Protein AF-A0A8J3UAQ5-F1 (afdb_monomer)

pLDDT: mean 74.17, std 20.14, range [39.31, 95.31]

Radius of gyration: 28.12 Å; Cα contacts (8 Å, |Δi|>4): 44; chains: 1; bounding box: 74×57×56 Å

Organism: NCBI:txid575192

Sequence (102 aa):
MSERRQLIGLAYRLVGSLAEAEDVVQETYARWYAMPQQQREAIESPGGRLTRVASRICLDLLGSARARRESYVGEWNTMDPADARSRSNSLRVPQPLHKILP

Foldseek 3Di:
DVLLVVQLVVLCVLQVDSVVSNVLLVVLVVVVVPDDPVVNVPDPDPSVSSSVSSVVVSVVVVVVVVVVVVCVVVPPDDPPPPVPPPDDDDDDDDDDDDDDDD

Nearest PDB structures (foldseek):
  6dvb-assembly1_F  TM=6.536E-01  e=1.550E-01  Mycobacterium tube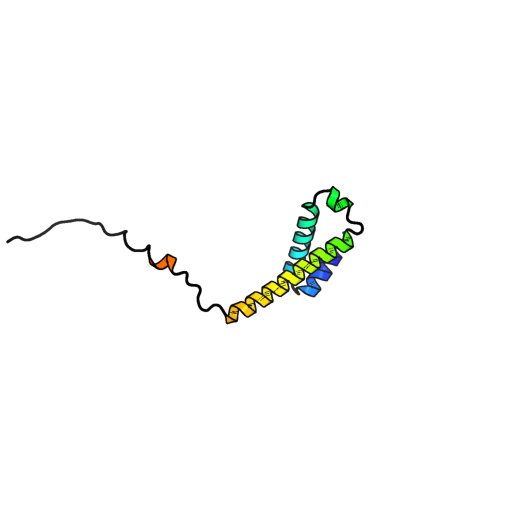rculosis H37Rv
  6dxo-assembly1_A  TM=7.065E-01  e=2.017E+00  Streptomyces venezuelae ATCC 10712

InterPro domains:
  IPR007627 RNA polymerase sigma-70 region 2 [PF04542] (3-66)
  IPR013325 RNA polymerase sigma factor, region 2 [SSF88946] (4-80)
  IPR052704 ECF Sigma-70 Factor Domain-Containing Protein [PTHR30173] (2-78)

Solvent-accessible surface area (backbone atoms only — not comparable to full-atom values): 6454 Å² total; per-residue (Å²): 127,62,65,66,54,52,48,29,59,51,36,25,74,72,68,72,34,67,68,61,11,49,51,40,47,51,53,38,51,51,58,55,70,70,47,55,65,70,65,56,70,70,44,91,48,62,69,61,51,50,51,53,49,33,51,49,50,46,50,50,52,54,49,48,57,48,51,52,57,58,44,67,77,54,80,70,82,85,76,69,80,76,73,82,75,80,85,81,88,83,88,84,85,85,88,84,90,81,89,79,86,136

Mean predicted aligned error: 14.83 Å

Structure (mmCIF, N/CA/C/O backbone):
data_AF-A0A8J3UAQ5-F1
#
_entry.id   AF-A0A8J3UAQ5-F1
#
loop_
_atom_site.group_PDB
_atom_site.id
_atom_site.type_symbol
_atom_site.label_atom_id
_atom_site.label_alt_id
_atom_site.label_comp_id
_atom_site.label_asym_id
_atom_site.label_entity_id
_atom_site.label_seq_id
_atom_site.pdbx_PDB_ins_code
_atom_site.Cartn_x
_atom_site.Cartn_y
_atom_site.Cartn_z
_atom_site.occupancy
_atom_site.B_iso_or_equiv
_atom_site.auth_seq_id
_atom_site.auth_comp_id
_atom_site.auth_asym_id
_atom_site.auth_atom_id
_atom_site.pdbx_PDB_model_num
ATOM 1 N N . MET A 1 1 ? -0.958 -7.049 15.707 1.00 52.62 1 MET A N 1
ATOM 2 C CA . MET A 1 1 ? 0.189 -7.681 15.002 1.00 52.62 1 MET A CA 1
ATOM 3 C C . MET A 1 1 ? -0.208 -8.581 13.818 1.00 52.62 1 MET A C 1
ATOM 5 O O . MET A 1 1 ? 0.667 -8.891 13.015 1.00 52.62 1 MET A O 1
ATOM 9 N N . SER A 1 2 ? -1.477 -8.989 13.661 1.00 76.88 2 SER A N 1
ATOM 10 C CA . SER A 1 2 ? -1.898 -9.884 12.561 1.00 76.88 2 SER A CA 1
ATOM 11 C C . SER A 1 2 ? -2.207 -9.168 11.240 1.00 76.88 2 SER A C 1
ATOM 13 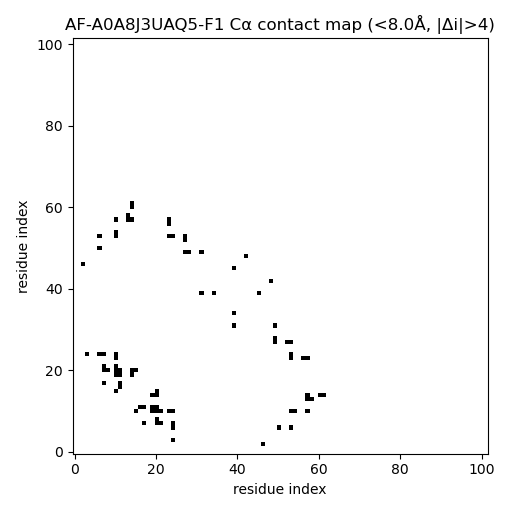O O . SER A 1 2 ? -1.844 -9.684 10.189 1.00 76.88 2 SER A O 1
ATOM 15 N N . GLU A 1 3 ? -2.785 -7.962 11.274 1.00 83.50 3 GLU A N 1
ATOM 16 C CA . GLU A 1 3 ? -3.179 -7.219 10.059 1.00 83.50 3 GLU A CA 1
ATOM 17 C C . GLU A 1 3 ? -1.990 -6.872 9.161 1.00 83.50 3 GLU A C 1
ATOM 19 O O . GLU A 1 3 ? -2.021 -7.154 7.969 1.00 83.50 3 GLU A O 1
ATOM 24 N N . ARG A 1 4 ? -0.889 -6.361 9.732 1.00 87.44 4 ARG A N 1
ATOM 25 C CA . ARG A 1 4 ? 0.348 -6.096 8.976 1.00 87.44 4 ARG A CA 1
ATOM 26 C C . ARG A 1 4 ? 0.831 -7.347 8.239 1.00 87.44 4 ARG A C 1
ATOM 28 O O . ARG A 1 4 ? 1.220 -7.273 7.083 1.00 87.44 4 ARG A O 1
ATOM 35 N N . ARG A 1 5 ? 0.774 -8.510 8.895 1.00 90.12 5 ARG A N 1
ATOM 36 C CA . ARG A 1 5 ? 1.214 -9.790 8.320 1.00 90.12 5 ARG A CA 1
ATOM 37 C C . ARG A 1 5 ? 0.288 -10.250 7.190 1.00 90.12 5 ARG A C 1
ATOM 39 O O . ARG A 1 5 ? 0.769 -10.751 6.179 1.00 90.12 5 ARG A O 1
ATOM 46 N N . GLN A 1 6 ? -1.019 -10.033 7.337 1.00 90.94 6 GLN A N 1
ATOM 47 C CA . GLN A 1 6 ? -2.003 -10.294 6.284 1.00 90.94 6 GLN A CA 1
ATOM 48 C C . GLN A 1 6 ? -1.808 -9.371 5.076 1.00 90.94 6 GLN A C 1
ATOM 50 O O . GLN A 1 6 ? -1.839 -9.848 3.944 1.00 90.94 6 GLN A O 1
ATOM 55 N N . LEU A 1 7 ? -1.549 -8.081 5.306 1.00 91.81 7 LEU A N 1
ATOM 56 C CA . LEU A 1 7 ? -1.283 -7.108 4.246 1.00 91.81 7 LEU A CA 1
ATOM 57 C C . LEU A 1 7 ? 0.013 -7.428 3.497 1.00 91.81 7 LEU A C 1
ATOM 59 O O . LEU A 1 7 ? 0.003 -7.406 2.272 1.00 91.81 7 LEU A O 1
ATOM 63 N N . ILE A 1 8 ? 1.086 -7.809 4.201 1.00 94.38 8 ILE A N 1
ATOM 64 C CA . ILE A 1 8 ? 2.336 -8.256 3.561 1.00 94.38 8 ILE A CA 1
ATOM 65 C C . ILE A 1 8 ? 2.065 -9.493 2.699 1.00 94.38 8 ILE A C 1
ATOM 67 O O . ILE A 1 8 ? 2.452 -9.524 1.538 1.00 94.38 8 ILE A O 1
ATOM 71 N N . GLY A 1 9 ? 1.349 -10.495 3.222 1.00 94.44 9 GLY A N 1
ATOM 72 C CA . GLY A 1 9 ? 1.014 -11.701 2.458 1.00 94.44 9 GLY A CA 1
ATOM 73 C C . GLY A 1 9 ? 0.084 -11.447 1.263 1.00 94.44 9 GLY A C 1
ATOM 74 O O . GLY A 1 9 ? 0.111 -12.190 0.281 1.00 94.44 9 GLY A O 1
ATOM 75 N N . LEU A 1 10 ? -0.757 -10.413 1.321 1.00 93.56 10 LEU A N 1
ATOM 76 C CA . LEU A 1 10 ? -1.566 -9.964 0.188 1.00 93.56 10 LEU A CA 1
ATOM 77 C C . LEU A 1 10 ? -0.700 -9.247 -0.850 1.00 93.56 10 LEU A C 1
ATOM 79 O O . LEU A 1 10 ? -0.725 -9.635 -2.014 1.00 93.56 10 LEU A O 1
ATOM 83 N N . ALA A 1 11 ? 0.088 -8.257 -0.431 1.00 93.81 11 ALA A N 1
ATOM 84 C CA . ALA A 1 11 ? 0.952 -7.485 -1.316 1.00 93.81 11 ALA A CA 1
ATOM 85 C C . ALA A 1 11 ? 1.977 -8.388 -2.012 1.00 93.81 11 ALA A C 1
ATOM 87 O O . ALA A 1 11 ? 2.122 -8.317 -3.228 1.00 93.81 11 ALA A O 1
ATOM 88 N N . TYR A 1 12 ? 2.583 -9.323 -1.277 1.00 95.31 12 TYR A N 1
ATOM 89 C CA . TYR A 1 12 ? 3.535 -10.297 -1.810 1.00 95.31 12 TYR A CA 1
ATOM 90 C C . TYR A 1 12 ? 2.942 -11.155 -2.931 1.00 95.31 12 TYR A C 1
ATOM 92 O O . TYR A 1 12 ? 3.600 -11.379 -3.942 1.00 95.31 12 TYR A O 1
ATOM 100 N N . ARG A 1 13 ? 1.677 -11.580 -2.809 1.00 93.06 13 ARG A N 1
ATOM 101 C CA . ARG A 1 13 ? 0.987 -12.330 -3.873 1.00 93.06 13 ARG A CA 1
ATOM 102 C C . ARG A 1 13 ? 0.702 -11.491 -5.120 1.00 93.06 13 ARG A C 1
ATOM 104 O O . ARG A 1 13 ? 0.535 -12.069 -6.187 1.00 93.06 13 ARG A O 1
ATOM 111 N N . LEU A 1 14 ? 0.624 -10.165 -4.991 1.00 91.06 14 LEU A N 1
ATOM 112 C CA . LEU A 1 14 ? 0.372 -9.256 -6.110 1.00 91.06 14 LEU A CA 1
ATOM 113 C C . LEU A 1 14 ? 1.662 -8.850 -6.830 1.00 91.06 14 LEU A C 1
ATOM 115 O O . LEU A 1 14 ? 1.701 -8.893 -8.054 1.00 91.06 14 LEU A O 1
ATOM 119 N N . VAL A 1 15 ? 2.702 -8.456 -6.088 1.00 91.00 15 VAL A N 1
ATOM 120 C CA . VAL A 1 15 ? 3.952 -7.921 -6.667 1.00 91.00 15 VAL A CA 1
ATOM 121 C C . VAL A 1 15 ? 5.036 -8.989 -6.857 1.00 91.00 15 VAL A C 1
ATOM 123 O O . VAL A 1 15 ? 5.922 -8.827 -7.686 1.00 91.00 15 VAL A O 1
ATOM 126 N N . GLY A 1 16 ? 4.971 -10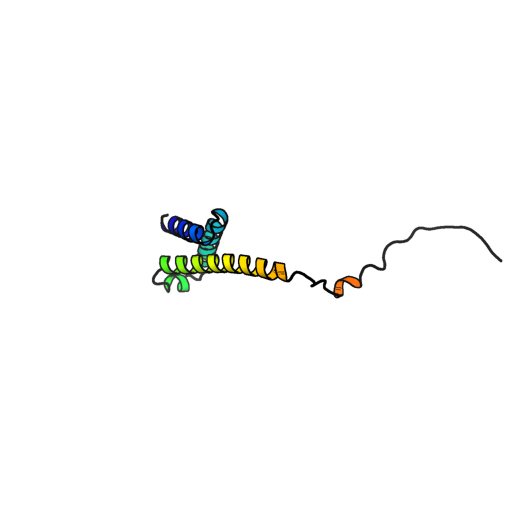.107 -6.127 1.00 90.75 16 GLY A N 1
ATOM 127 C CA . GLY A 1 16 ? 5.921 -11.224 -6.237 1.00 90.75 16 GLY A CA 1
ATOM 128 C C . GLY A 1 16 ? 7.273 -11.004 -5.545 1.00 90.75 16 GLY A C 1
ATOM 129 O O . GLY A 1 16 ? 8.084 -11.926 -5.483 1.00 90.75 16 GLY A O 1
ATOM 130 N N . SER A 1 17 ? 7.513 -9.817 -4.983 1.00 91.06 17 SER A N 1
ATOM 131 C CA . SER A 1 17 ? 8.727 -9.453 -4.245 1.00 91.06 17 SER A CA 1
ATOM 132 C C . SER A 1 17 ? 8.414 -9.167 -2.780 1.00 91.06 17 SER A C 1
ATOM 134 O O . SER A 1 17 ? 7.479 -8.431 -2.465 1.00 91.06 17 SER A O 1
ATOM 136 N N . LEU A 1 18 ? 9.201 -9.747 -1.867 1.00 92.88 18 LEU A N 1
ATOM 137 C CA . LEU A 1 18 ? 9.032 -9.505 -0.432 1.00 92.88 18 LEU A CA 1
ATOM 138 C C . LEU A 1 18 ? 9.375 -8.055 -0.075 1.00 92.88 18 LEU A C 1
ATOM 140 O O . LEU A 1 18 ? 8.629 -7.435 0.672 1.00 92.88 18 LEU A O 1
ATOM 144 N N . ALA A 1 19 ? 10.447 -7.509 -0.655 1.00 92.38 19 ALA A N 1
ATOM 145 C CA . ALA A 1 19 ? 10.867 -6.133 -0.401 1.00 92.38 19 ALA A CA 1
ATOM 146 C C . ALA A 1 19 ? 9.791 -5.129 -0.846 1.00 92.38 19 ALA A C 1
ATOM 148 O O . ALA A 1 19 ? 9.367 -4.289 -0.059 1.00 92.38 19 ALA A O 1
ATOM 149 N N . GLU A 1 20 ? 9.260 -5.281 -2.065 1.00 91.19 20 GLU A N 1
ATOM 150 C CA . GLU A 1 20 ? 8.181 -4.408 -2.550 1.00 91.19 20 GLU A CA 1
ATOM 151 C C . GLU A 1 20 ? 6.903 -4.573 -1.718 1.00 91.19 20 GLU A C 1
ATOM 153 O O . GLU A 1 20 ? 6.194 -3.603 -1.464 1.00 91.19 20 GLU A O 1
ATOM 158 N N . ALA A 1 21 ? 6.599 -5.789 -1.254 1.00 94.00 21 ALA A N 1
ATOM 159 C CA . ALA A 1 21 ? 5.453 -6.027 -0.384 1.00 94.00 21 ALA A CA 1
ATOM 160 C C . ALA A 1 21 ? 5.594 -5.329 0.976 1.00 94.00 21 ALA A C 1
ATOM 162 O O . ALA A 1 21 ? 4.614 -4.790 1.495 1.00 94.00 21 ALA A O 1
ATOM 163 N N . GLU A 1 22 ? 6.791 -5.331 1.563 1.00 94.38 22 GLU A N 1
ATOM 164 C CA . GLU A 1 22 ? 7.064 -4.600 2.797 1.00 94.38 22 GLU A CA 1
ATOM 165 C C . GLU A 1 22 ? 6.940 -3.091 2.585 1.00 94.38 22 GLU A C 1
ATOM 167 O O . GLU A 1 22 ? 6.239 -2.443 3.366 1.00 94.38 22 GLU A O 1
ATOM 172 N N . ASP A 1 23 ? 7.509 -2.555 1.504 1.00 94.50 23 ASP A N 1
ATOM 173 C CA . ASP A 1 23 ? 7.418 -1.133 1.154 1.00 94.50 23 ASP A CA 1
ATOM 174 C C . ASP A 1 23 ? 5.968 -0.682 0.946 1.00 94.50 23 ASP A C 1
ATOM 176 O O . ASP A 1 23 ? 5.547 0.331 1.508 1.00 94.50 23 ASP A O 1
ATOM 180 N N . VAL A 1 24 ? 5.154 -1.466 0.229 1.00 94.12 24 VAL A N 1
ATOM 181 C CA . VAL A 1 24 ? 3.714 -1.197 0.055 1.00 94.12 24 VAL A CA 1
ATOM 182 C C . VAL A 1 24 ? 3.010 -1.063 1.402 1.00 94.12 24 VAL A C 1
ATOM 184 O O . VAL A 1 24 ? 2.174 -0.175 1.599 1.00 94.12 24 VAL A O 1
ATOM 187 N N . VAL A 1 25 ? 3.310 -1.962 2.337 1.00 94.75 25 VAL A N 1
ATOM 188 C CA . VAL A 1 25 ? 2.669 -1.963 3.651 1.00 94.75 25 VAL A CA 1
ATOM 189 C C . VAL A 1 25 ? 3.147 -0.782 4.486 1.00 94.75 25 VAL A C 1
ATOM 191 O O . VAL A 1 25 ? 2.315 -0.140 5.128 1.00 94.75 25 VAL A O 1
ATOM 194 N N .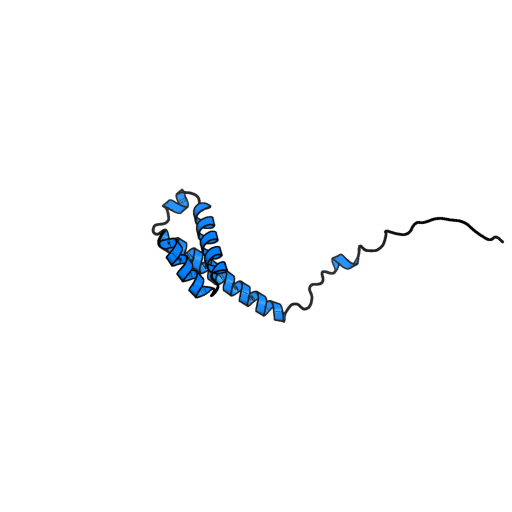 GLN A 1 26 ? 4.438 -0.449 4.447 1.00 94.12 26 GLN A N 1
ATOM 195 C CA . GLN A 1 26 ? 4.963 0.746 5.113 1.00 94.12 26 GLN A CA 1
ATOM 196 C C . GLN A 1 26 ? 4.293 2.016 4.583 1.00 94.12 26 GLN A C 1
ATOM 198 O O . GLN A 1 26 ? 3.755 2.794 5.369 1.00 94.12 26 GLN A O 1
ATOM 203 N N . GLU A 1 27 ? 4.222 2.176 3.263 1.00 94.12 27 GLU A N 1
ATOM 204 C CA . GLU A 1 27 ? 3.561 3.306 2.607 1.00 94.12 27 GLU A CA 1
ATOM 205 C C . GLU A 1 27 ? 2.066 3.375 2.962 1.00 94.12 27 GLU A C 1
ATOM 207 O O . GLU A 1 27 ? 1.517 4.445 3.232 1.00 94.12 27 GLU A O 1
ATOM 212 N N . THR A 1 28 ? 1.393 2.224 3.041 1.00 93.56 28 THR A N 1
ATOM 213 C CA . THR A 1 28 ? -0.015 2.144 3.456 1.00 93.56 28 THR A CA 1
ATOM 214 C C . THR A 1 28 ? -0.215 2.685 4.873 1.00 93.56 28 THR A C 1
ATOM 216 O O . THR A 1 28 ? -1.124 3.489 5.105 1.00 93.56 28 THR A O 1
ATOM 219 N N . TYR A 1 29 ? 0.631 2.277 5.824 1.00 91.62 29 TYR A N 1
ATOM 220 C CA . TYR A 1 29 ? 0.570 2.783 7.195 1.00 91.62 29 TYR A CA 1
ATOM 221 C C . TYR A 1 29 ? 0.985 4.256 7.276 1.00 91.62 29 TYR A C 1
ATOM 223 O O . TYR A 1 29 ? 0.336 5.016 7.993 1.00 91.62 29 TYR A O 1
ATOM 231 N N . ALA A 1 30 ? 1.985 4.698 6.511 1.00 92.81 30 ALA A N 1
ATOM 232 C CA . ALA A 1 30 ? 2.384 6.103 6.447 1.00 92.81 30 ALA A CA 1
ATOM 233 C C . ALA A 1 30 ? 1.214 6.998 6.005 1.00 92.81 30 ALA A C 1
ATOM 235 O O . ALA A 1 30 ? 0.890 7.975 6.682 1.00 92.81 30 ALA A O 1
ATOM 236 N N . ARG A 1 31 ? 0.491 6.607 4.945 1.00 90.25 31 ARG A N 1
ATOM 237 C CA . ARG A 1 31 ? -0.729 7.299 4.487 1.00 90.25 31 ARG A CA 1
ATOM 238 C C . ARG A 1 31 ? -1.849 7.274 5.521 1.00 90.25 31 ARG A C 1
ATOM 240 O O . ARG A 1 31 ? -2.613 8.231 5.618 1.00 90.25 31 ARG A O 1
ATOM 247 N N . TRP A 1 32 ? -1.961 6.193 6.292 1.00 88.12 32 TRP A N 1
ATOM 248 C CA . TRP A 1 32 ? -2.929 6.102 7.382 1.00 88.12 32 TRP A CA 1
ATOM 249 C C . TRP A 1 32 ? -2.620 7.092 8.508 1.00 88.12 32 TRP A C 1
ATOM 251 O O . TRP A 1 32 ? -3.507 7.830 8.931 1.00 88.12 32 TRP A O 1
ATOM 261 N N . TYR A 1 33 ? -1.371 7.148 8.970 1.00 87.81 33 TYR A N 1
ATOM 262 C CA . TYR A 1 33 ? -0.965 8.056 10.046 1.00 87.81 33 TYR A CA 1
ATOM 263 C C . TYR A 1 33 ? -0.935 9.524 9.617 1.00 87.81 33 TYR A C 1
ATOM 265 O O . TYR A 1 33 ? -1.192 10.395 10.446 1.00 87.81 33 TYR A O 1
ATOM 273 N N . ALA A 1 34 ? -0.699 9.799 8.333 1.00 90.00 34 ALA A N 1
ATOM 274 C CA . ALA A 1 34 ? -0.789 11.143 7.772 1.00 90.00 34 ALA A CA 1
ATOM 275 C C . ALA A 1 34 ? -2.234 11.682 7.705 1.00 90.00 34 ALA A C 1
ATOM 277 O O . ALA A 1 34 ? -2.425 12.889 7.561 1.00 90.00 34 ALA A O 1
ATOM 278 N N . MET A 1 35 ? -3.263 10.828 7.811 1.00 87.81 35 MET A N 1
ATOM 279 C CA . MET A 1 35 ? -4.653 11.290 7.779 1.00 87.81 35 MET A CA 1
ATOM 280 C C . MET A 1 35 ? -5.060 12.007 9.083 1.00 87.81 35 MET A C 1
ATOM 282 O O . MET A 1 35 ? -4.782 11.510 10.188 1.00 87.81 35 MET A O 1
ATOM 286 N N . PRO A 1 36 ? -5.809 13.125 8.979 1.00 89.50 36 PRO A N 1
ATOM 287 C CA . PRO A 1 36 ? -6.417 13.786 10.127 1.00 89.50 36 PRO A CA 1
ATOM 288 C C . PRO A 1 36 ? -7.270 12.816 10.945 1.00 89.50 36 PRO A C 1
ATOM 290 O O . PRO A 1 36 ? -7.927 11.931 10.395 1.00 89.50 36 PRO A O 1
ATOM 293 N N . GLN A 1 37 ? -7.289 12.998 12.263 1.00 83.38 37 GLN A N 1
ATOM 294 C CA . GLN A 1 37 ? -7.991 12.089 13.169 1.00 83.38 37 GLN A CA 1
ATOM 295 C C . GLN A 1 37 ? -9.493 11.976 12.853 1.00 83.38 37 GLN A C 1
ATOM 297 O O . GLN A 1 37 ? -9.996 10.862 12.774 1.00 83.38 37 GLN A O 1
ATOM 302 N N . GLN A 1 38 ? -10.166 13.081 12.516 1.00 84.81 38 GLN A N 1
ATOM 303 C CA . GLN A 1 38 ? -11.568 13.069 12.064 1.00 84.81 38 GLN A CA 1
ATOM 304 C C . GLN A 1 38 ? -11.807 12.180 10.837 1.00 84.81 38 GLN A C 1
ATOM 306 O O . GLN A 1 38 ? -12.822 11.496 10.751 1.00 84.81 38 GLN A O 1
ATOM 311 N N . GLN A 1 39 ? -10.871 12.156 9.883 1.00 83.50 39 GLN A N 1
ATOM 312 C CA . GLN A 1 39 ? -10.995 11.287 8.711 1.00 83.50 39 GLN A CA 1
ATOM 313 C C . GLN A 1 39 ? -10.757 9.822 9.065 1.00 83.50 39 GLN A C 1
ATOM 315 O O . GLN A 1 39 ? -11.341 8.954 8.429 1.00 83.50 39 GLN A O 1
ATOM 320 N N . ARG A 1 40 ? -9.915 9.538 10.066 1.00 82.38 40 ARG A N 1
ATOM 321 C CA . ARG A 1 40 ? -9.715 8.176 10.577 1.00 82.38 40 ARG A CA 1
ATOM 322 C C . ARG A 1 40 ? -10.931 7.673 11.349 1.00 82.38 40 ARG A C 1
ATOM 324 O O . ARG A 1 40 ? -11.293 6.515 11.193 1.00 82.38 40 ARG A O 1
ATOM 331 N N . GLU A 1 41 ? -11.570 8.539 12.127 1.00 84.12 41 GLU A N 1
ATOM 332 C CA . GLU A 1 41 ? -12.777 8.228 12.905 1.00 84.12 41 GLU A CA 1
ATOM 333 C C . GLU A 1 41 ? -14.012 8.023 12.018 1.00 84.12 41 GLU A C 1
ATOM 335 O O . GLU A 1 41 ? -14.853 7.186 12.324 1.00 84.12 41 GLU A O 1
ATOM 340 N N . ALA A 1 42 ? -14.086 8.711 10.875 1.00 86.12 42 ALA A N 1
ATOM 341 C CA . ALA A 1 42 ? -15.137 8.500 9.879 1.00 86.12 42 ALA A CA 1
ATOM 342 C C . ALA A 1 42 ? -15.023 7.157 9.121 1.00 86.12 42 ALA A C 1
ATOM 344 O O . ALA A 1 42 ? -15.899 6.823 8.323 1.00 86.12 42 ALA A O 1
ATOM 345 N N . ILE A 1 43 ? -13.942 6.390 9.311 1.00 86.62 43 ILE A N 1
ATOM 346 C CA . ILE A 1 43 ? -13.737 5.106 8.632 1.00 86.62 43 ILE A CA 1
A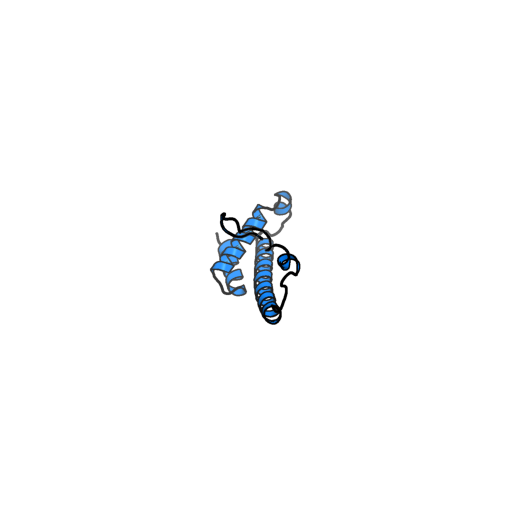TOM 347 C C . ILE A 1 43 ? -14.342 3.985 9.477 1.00 86.62 43 ILE A C 1
ATOM 349 O O . ILE A 1 43 ? -13.754 3.545 10.460 1.00 86.62 43 ILE A O 1
ATOM 353 N N . GLU A 1 44 ? -15.477 3.457 9.022 1.00 83.00 44 GLU A N 1
ATOM 354 C CA . GLU A 1 44 ? -16.192 2.354 9.685 1.00 83.00 44 GLU A CA 1
ATOM 355 C C . GLU A 1 44 ? -15.375 1.052 9.762 1.00 83.00 44 GLU A C 1
ATOM 357 O O . GLU A 1 44 ? -15.506 0.281 10.709 1.00 83.00 44 GLU A O 1
ATOM 362 N N . SER A 1 45 ? -14.511 0.793 8.771 1.00 86.50 45 SER A N 1
ATOM 363 C CA . SER A 1 45 ? -13.654 -0.400 8.728 1.00 86.50 45 SER A CA 1
ATOM 364 C C . SER A 1 45 ? -12.199 -0.045 8.400 1.00 86.50 45 SER A C 1
ATOM 366 O O . SER A 1 45 ? -11.826 0.059 7.222 1.00 86.50 45 SER A O 1
ATOM 368 N N . PRO A 1 46 ? -11.341 0.114 9.426 1.00 83.44 46 PRO A N 1
ATOM 369 C CA . PRO A 1 46 ? -9.921 0.411 9.243 1.00 83.44 46 PRO A CA 1
ATOM 370 C C . PRO A 1 46 ? -9.201 -0.661 8.416 1.00 83.44 46 PRO A C 1
ATOM 372 O O . PRO A 1 46 ? -8.506 -0.334 7.454 1.00 83.44 46 PRO A O 1
ATOM 375 N N . GLY A 1 47 ? -9.433 -1.946 8.708 1.00 84.50 47 GLY A N 1
ATOM 376 C CA . GLY A 1 47 ? -8.825 -3.062 7.974 1.00 84.50 47 GLY A CA 1
ATOM 377 C C . GLY A 1 47 ? -9.232 -3.108 6.495 1.00 84.50 47 GLY A C 1
ATOM 378 O O . GLY A 1 47 ? -8.389 -3.320 5.616 1.00 84.50 47 GLY A O 1
ATOM 379 N N . GLY A 1 48 ? -10.505 -2.825 6.192 1.00 87.00 48 GLY A N 1
ATOM 380 C CA . GLY A 1 48 ? -10.995 -2.725 4.815 1.00 87.00 48 GLY A CA 1
ATOM 381 C C . GLY A 1 48 ? -10.366 -1.554 4.056 1.00 87.00 48 GLY A C 1
ATOM 382 O O . GLY A 1 48 ? -9.974 -1.695 2.894 1.00 87.00 48 GLY A O 1
ATOM 383 N N . ARG A 1 49 ? -10.198 -0.404 4.721 1.00 89.25 49 ARG A N 1
ATOM 384 C CA . ARG A 1 49 ? -9.524 0.764 4.140 1.00 89.25 49 ARG A CA 1
ATOM 385 C C . ARG A 1 49 ? -8.049 0.482 3.857 1.00 89.25 49 ARG A C 1
ATOM 387 O O . ARG A 1 49 ? -7.607 0.753 2.742 1.00 89.25 49 ARG A O 1
ATOM 394 N N . LEU A 1 50 ? -7.314 -0.088 4.813 1.00 90.00 50 LEU A N 1
ATOM 395 C CA . LEU A 1 50 ? -5.896 -0.430 4.650 1.00 90.00 50 LEU A CA 1
ATOM 396 C C . LEU A 1 50 ? -5.689 -1.416 3.495 1.00 90.00 50 LEU A C 1
ATOM 398 O O . LEU A 1 50 ? -4.835 -1.191 2.643 1.00 90.00 50 LEU A O 1
ATOM 402 N N . THR A 1 51 ? -6.530 -2.448 3.401 1.00 91.69 51 THR A N 1
ATOM 403 C CA . THR A 1 51 ? -6.481 -3.424 2.300 1.00 91.69 51 THR A CA 1
ATOM 404 C C . THR A 1 51 ? -6.697 -2.758 0.943 1.00 91.69 51 THR A C 1
ATOM 406 O O . THR A 1 51 ? -5.986 -3.053 -0.021 1.00 91.69 51 THR A O 1
ATOM 409 N N . ARG A 1 52 ? -7.649 -1.820 0.859 1.00 91.69 52 ARG A N 1
ATOM 410 C CA . ARG A 1 52 ? -7.934 -1.077 -0.374 1.00 91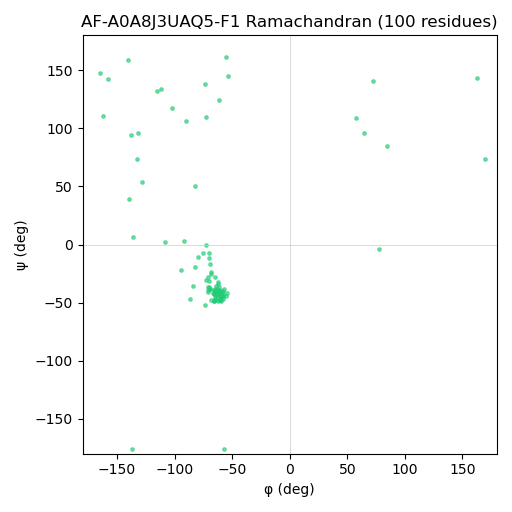.69 52 ARG A CA 1
ATOM 411 C C . ARG A 1 52 ? -6.761 -0.178 -0.780 1.00 91.69 52 ARG A C 1
ATOM 413 O O . ARG A 1 52 ? -6.429 -0.121 -1.961 1.00 91.69 52 ARG A O 1
ATOM 420 N N . VAL A 1 53 ? -6.129 0.498 0.182 1.00 92.62 53 VAL A N 1
ATOM 421 C CA . VAL A 1 53 ? -4.947 1.344 -0.063 1.00 92.62 53 VAL A CA 1
ATOM 422 C C . VAL A 1 53 ? -3.752 0.497 -0.505 1.00 92.62 53 VAL A C 1
ATOM 424 O O . VAL A 1 53 ? -3.172 0.798 -1.544 1.00 92.62 53 VAL A O 1
ATOM 427 N N . ALA A 1 54 ? -3.444 -0.595 0.200 1.00 93.62 54 ALA A N 1
ATOM 428 C CA . ALA A 1 54 ? -2.357 -1.504 -0.168 1.00 93.62 54 ALA A CA 1
ATOM 429 C C . ALA A 1 54 ? -2.552 -2.087 -1.577 1.00 93.62 54 ALA A C 1
ATOM 431 O O . ALA A 1 54 ? -1.636 -2.063 -2.395 1.00 93.62 54 ALA A O 1
ATOM 432 N N . SER A 1 55 ? -3.774 -2.526 -1.900 1.00 91.75 55 SER A N 1
ATOM 433 C CA . SER A 1 55 ? -4.103 -3.055 -3.231 1.00 91.75 55 SER A CA 1
ATOM 434 C C . SER A 1 55 ? -3.907 -2.008 -4.331 1.00 91.75 55 SER A C 1
ATOM 436 O O . SER A 1 55 ? -3.392 -2.334 -5.395 1.00 91.75 55 SER A O 1
ATOM 438 N N . ARG A 1 56 ? -4.281 -0.744 -4.078 1.00 92.81 56 ARG A N 1
ATOM 439 C CA . ARG A 1 56 ? -4.078 0.362 -5.026 1.00 92.81 56 ARG A CA 1
ATOM 440 C C . ARG A 1 56 ? -2.592 0.561 -5.325 1.00 92.81 56 ARG A C 1
ATOM 442 O O . ARG A 1 56 ? -2.227 0.596 -6.491 1.00 92.81 56 ARG A O 1
ATOM 449 N N . ILE A 1 57 ? -1.752 0.601 -4.290 1.00 93.06 57 ILE A N 1
ATOM 450 C CA . ILE A 1 57 ? -0.301 0.772 -4.448 1.00 93.06 57 ILE A CA 1
ATOM 451 C C . ILE A 1 57 ? 0.299 -0.411 -5.223 1.00 93.06 57 ILE A C 1
ATOM 453 O O . ILE A 1 57 ? 1.078 -0.194 -6.145 1.00 93.06 57 ILE A O 1
ATOM 457 N N . CYS A 1 58 ? -0.096 -1.655 -4.926 1.00 92.62 58 CYS A N 1
ATOM 458 C CA . CYS A 1 58 ? 0.350 -2.819 -5.702 1.00 92.62 58 CYS A CA 1
ATOM 459 C C . CYS A 1 58 ? -0.015 -2.704 -7.189 1.00 92.62 58 CYS A C 1
ATOM 461 O O . CYS A 1 58 ? 0.811 -2.995 -8.051 1.00 92.62 58 CYS A O 1
ATOM 463 N N . LEU A 1 59 ? -1.242 -2.274 -7.500 1.00 90.25 59 LEU A N 1
ATOM 464 C CA . LEU A 1 59 ? -1.679 -2.073 -8.882 1.00 90.25 59 LEU A CA 1
ATOM 465 C C . LEU A 1 59 ? -0.902 -0.945 -9.568 1.00 90.25 59 LEU A C 1
ATOM 467 O O . LEU A 1 59 ? -0.535 -1.096 -10.730 1.00 90.25 59 LEU A O 1
ATOM 471 N N . ASP A 1 60 ? -0.606 0.143 -8.855 1.00 89.62 60 ASP A N 1
ATOM 472 C CA . ASP A 1 60 ? 0.201 1.251 -9.373 1.00 89.62 60 ASP A CA 1
ATOM 473 C C . ASP A 1 60 ? 1.646 0.796 -9.667 1.00 89.62 60 ASP A C 1
ATOM 475 O O . ASP A 1 60 ? 2.211 1.163 -10.698 1.00 89.62 60 ASP A O 1
ATOM 479 N N . LEU A 1 61 ? 2.235 -0.064 -8.824 1.00 86.75 61 LEU A N 1
ATOM 480 C CA . LEU A 1 61 ? 3.564 -0.652 -9.049 1.00 86.75 61 LEU A CA 1
ATOM 481 C C . LEU A 1 61 ? 3.591 -1.566 -10.282 1.00 86.75 61 LEU A C 1
ATOM 483 O O . LEU A 1 61 ? 4.471 -1.431 -11.136 1.00 86.75 61 LEU A O 1
ATOM 487 N N . LEU A 1 62 ? 2.599 -2.450 -10.417 1.00 85.56 62 LEU A N 1
ATOM 488 C CA . LEU A 1 62 ? 2.456 -3.330 -11.582 1.00 85.56 62 LEU A CA 1
ATOM 489 C C . LEU A 1 62 ? 2.191 -2.530 -12.868 1.00 85.56 62 LEU A C 1
ATOM 491 O O . LEU A 1 62 ? 2.758 -2.828 -13.921 1.00 85.56 62 LEU A O 1
ATOM 495 N N . GLY A 1 63 ? 1.364 -1.485 -12.775 1.00 82.81 63 GLY A N 1
ATOM 496 C CA . GLY A 1 63 ? 1.083 -0.549 -13.861 1.00 82.81 63 GLY A CA 1
ATOM 497 C C . GLY A 1 63 ? 2.321 0.244 -14.279 1.00 82.81 63 GLY A C 1
ATOM 498 O O . GLY A 1 63 ? 2.600 0.344 -15.468 1.00 82.81 63 GLY A O 1
ATOM 499 N N . SER A 1 64 ? 3.117 0.726 -13.322 1.00 71.81 64 SER A N 1
ATOM 500 C CA . SER A 1 64 ? 4.410 1.387 -13.559 1.00 71.81 64 SER A CA 1
ATOM 501 C C . SER A 1 64 ? 5.417 0.459 -14.237 1.00 71.81 64 SER A C 1
ATOM 503 O O . SER A 1 64 ? 6.103 0.868 -15.173 1.00 71.81 64 SER A O 1
ATOM 505 N N . ALA A 1 65 ? 5.514 -0.798 -13.799 1.00 63.59 65 ALA A N 1
ATOM 506 C CA . ALA A 1 65 ? 6.396 -1.781 -14.422 1.00 63.59 65 ALA A CA 1
ATOM 507 C C . ALA A 1 65 ? 5.988 -2.071 -15.876 1.00 63.59 65 ALA A C 1
ATOM 509 O O . ALA A 1 65 ? 6.846 -2.200 -16.753 1.00 63.59 65 ALA A O 1
ATOM 510 N N . ARG A 1 66 ? 4.678 -2.122 -16.146 1.00 59.72 66 ARG A N 1
ATOM 511 C CA . ARG A 1 66 ? 4.136 -2.264 -17.500 1.00 59.72 66 ARG A CA 1
ATOM 512 C C . ARG A 1 66 ? 4.386 -1.021 -18.354 1.00 59.72 66 ARG A C 1
ATOM 514 O O . ARG A 1 66 ? 4.917 -1.160 -19.449 1.00 59.72 66 ARG A O 1
ATOM 521 N N . ALA A 1 67 ? 4.101 0.167 -17.828 1.00 59.59 67 ALA A N 1
ATOM 522 C CA . ALA A 1 67 ? 4.355 1.433 -18.506 1.00 59.59 67 ALA A CA 1
ATOM 523 C C . ALA A 1 67 ? 5.841 1.586 -18.858 1.00 59.59 67 ALA A C 1
ATOM 525 O O . ALA A 1 67 ? 6.153 1.923 -19.988 1.00 59.59 67 ALA A O 1
ATOM 526 N N . ARG A 1 68 ? 6.769 1.225 -17.960 1.00 58.94 68 ARG A N 1
ATOM 527 C CA . ARG A 1 68 ? 8.216 1.221 -18.250 1.00 58.94 68 ARG A CA 1
ATOM 528 C C . ARG A 1 68 ? 8.607 0.257 -19.373 1.00 58.94 68 ARG A C 1
ATOM 530 O O . ARG A 1 68 ? 9.487 0.583 -20.160 1.00 58.94 68 ARG A O 1
ATOM 537 N N . ARG A 1 69 ? 7.963 -0.912 -19.482 1.00 55.66 69 ARG A N 1
ATOM 538 C CA . ARG A 1 69 ? 8.181 -1.837 -20.613 1.00 55.66 69 ARG A CA 1
ATOM 539 C C . ARG A 1 69 ? 7.622 -1.295 -21.925 1.00 55.66 69 ARG A C 1
ATOM 541 O O . ARG A 1 69 ? 8.234 -1.503 -22.964 1.00 55.66 69 ARG A O 1
ATOM 548 N N . GLU A 1 70 ? 6.492 -0.601 -21.874 1.00 51.28 70 GLU A N 1
ATOM 549 C CA . GLU A 1 70 ? 5.892 0.058 -23.038 1.00 51.28 70 GLU A CA 1
ATOM 550 C C . GLU A 1 70 ? 6.726 1.287 -23.463 1.00 51.28 70 GLU A C 1
ATOM 552 O O . GLU A 1 70 ? 6.963 1.485 -24.652 1.00 51.28 70 GLU A O 1
ATOM 557 N N . SER A 1 71 ? 7.301 2.030 -22.512 1.00 52.25 71 SER A N 1
ATOM 558 C CA . SER A 1 71 ? 8.277 3.101 -22.760 1.00 52.25 71 SER A CA 1
ATOM 559 C C . SER A 1 71 ? 9.623 2.588 -23.279 1.00 52.25 71 SER A C 1
ATOM 561 O O . SER A 1 71 ? 10.289 3.305 -24.016 1.00 52.25 71 SER A O 1
ATOM 563 N N . TYR A 1 72 ? 10.011 1.340 -22.992 1.00 43.44 72 TYR A N 1
ATOM 564 C CA . TYR A 1 72 ? 11.219 0.735 -23.576 1.00 43.44 72 TYR A CA 1
ATOM 565 C C . TYR A 1 72 ? 11.077 0.439 -25.084 1.00 43.44 72 TYR A C 1
ATOM 567 O O . TYR A 1 72 ? 12.069 0.198 -25.763 1.00 43.44 72 TYR A O 1
ATOM 575 N N . VAL A 1 73 ? 9.861 0.517 -25.641 1.00 47.50 73 VAL A N 1
ATOM 576 C CA . VAL A 1 73 ? 9.614 0.524 -27.099 1.00 47.50 73 VAL A CA 1
ATOM 577 C C . VAL A 1 73 ? 9.563 1.964 -27.656 1.00 47.50 73 VAL A C 1
ATOM 579 O O . VAL A 1 73 ? 9.356 2.167 -28.848 1.00 47.50 73 VAL A O 1
ATOM 582 N N . GLY A 1 74 ? 9.802 2.981 -26.819 1.00 48.50 74 GLY A N 1
ATOM 583 C CA . GLY A 1 74 ? 9.694 4.398 -27.174 1.00 48.50 74 GLY A CA 1
ATOM 584 C C . GLY A 1 74 ? 10.824 5.304 -26.681 1.00 48.50 74 GLY A C 1
ATOM 585 O O . GLY A 1 74 ? 10.737 6.507 -26.898 1.00 48.50 74 GLY A O 1
ATOM 586 N N . GLU A 1 75 ? 11.898 4.789 -26.074 1.00 50.28 75 GLU A N 1
ATOM 587 C CA . GLU A 1 75 ? 13.078 5.601 -25.731 1.00 50.28 75 GLU A CA 1
ATOM 588 C C . GLU A 1 75 ? 14.016 5.776 -26.945 1.00 50.28 75 GLU A C 1
ATOM 590 O O . GLU A 1 75 ? 15.220 5.544 -26.894 1.00 50.28 75 GLU A O 1
ATOM 595 N N . TRP A 1 76 ? 13.441 6.193 -28.077 1.00 58.38 76 TRP A N 1
ATOM 596 C CA . TRP A 1 76 ? 14.140 7.003 -29.072 1.00 58.38 76 TRP A CA 1
ATOM 597 C C . TRP A 1 76 ? 13.650 8.442 -28.891 1.00 58.38 76 TRP A C 1
ATOM 599 O O . TRP A 1 76 ? 12.479 8.747 -29.096 1.00 58.38 76 TRP A O 1
ATOM 609 N N . ASN A 1 77 ? 14.590 9.316 -28.542 1.00 49.34 77 ASN A N 1
ATOM 610 C CA . ASN A 1 77 ? 14.493 10.773 -28.543 1.00 49.34 77 ASN A CA 1
ATOM 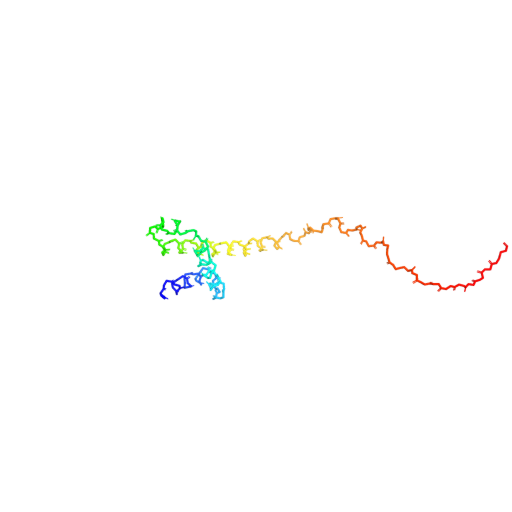611 C C . ASN A 1 77 ? 13.491 11.437 -27.587 1.00 49.34 77 ASN A C 1
ATOM 613 O O . ASN A 1 77 ? 12.390 11.835 -27.954 1.00 49.34 77 ASN A O 1
ATOM 617 N N . THR A 1 78 ? 14.006 11.843 -26.431 1.00 46.44 78 THR A N 1
ATOM 618 C CA . THR A 1 78 ? 13.891 13.257 -26.037 1.00 46.44 78 THR A CA 1
ATOM 619 C C . THR A 1 78 ? 15.259 13.726 -25.554 1.00 46.44 78 THR A C 1
ATOM 621 O O . THR A 1 78 ? 15.524 13.862 -24.367 1.00 46.44 78 THR A O 1
ATOM 624 N N . MET A 1 79 ? 16.172 13.915 -26.510 1.00 44.12 79 MET A N 1
ATOM 625 C CA . MET A 1 79 ? 17.267 14.858 -26.319 1.00 44.12 79 MET A CA 1
ATOM 626 C C . MET A 1 79 ? 16.641 16.250 -26.405 1.00 44.12 79 MET A C 1
ATOM 628 O O . MET A 1 79 ? 16.156 16.649 -27.463 1.00 44.12 79 MET A O 1
ATOM 632 N N . ASP A 1 80 ? 16.577 16.942 -25.273 1.00 52.34 80 ASP A N 1
ATOM 633 C CA . ASP A 1 80 ? 16.108 18.320 -25.192 1.00 52.34 80 ASP A CA 1
ATOM 634 C C . ASP A 1 80 ? 17.034 19.233 -26.035 1.00 52.34 80 ASP A C 1
ATOM 636 O O . ASP A 1 80 ? 18.256 19.210 -25.848 1.00 52.34 80 ASP A O 1
ATOM 640 N N . PRO A 1 81 ? 16.517 20.013 -27.006 1.00 55.00 81 PRO A N 1
ATOM 641 C CA . PRO A 1 81 ? 17.344 20.861 -27.863 1.00 55.00 81 PRO A CA 1
ATOM 642 C C . PRO A 1 81 ? 17.917 22.108 -27.159 1.00 55.00 81 PRO A C 1
ATOM 644 O O . PRO A 1 81 ? 18.651 22.869 -27.796 1.00 55.00 81 PRO A O 1
ATOM 647 N N . ALA A 1 82 ? 17.631 22.349 -25.874 1.00 55.47 82 ALA A N 1
ATOM 648 C CA . ALA A 1 82 ? 18.131 23.517 -25.148 1.00 55.47 82 ALA A CA 1
ATOM 649 C C . ALA A 1 82 ? 19.566 23.355 -24.610 1.00 55.47 82 ALA A C 1
ATOM 651 O O . ALA A 1 82 ? 20.247 24.362 -24.399 1.00 55.47 82 ALA A O 1
ATOM 652 N N . ASP A 1 83 ? 20.086 22.131 -24.471 1.00 54.88 83 ASP A N 1
ATOM 653 C CA . ASP A 1 83 ? 21.443 21.899 -23.940 1.00 54.88 83 ASP A CA 1
ATOM 654 C C . ASP A 1 83 ? 22.572 22.124 -24.966 1.00 54.88 83 ASP A C 1
ATOM 656 O O . ASP A 1 83 ? 23.752 22.216 -24.613 1.00 54.88 83 ASP A O 1
ATOM 660 N N . ALA A 1 84 ? 22.244 22.288 -26.251 1.00 51.38 84 ALA A N 1
ATOM 661 C CA . ALA A 1 84 ? 23.243 22.422 -27.314 1.00 51.38 84 ALA A CA 1
ATOM 662 C C . ALA A 1 84 ? 23.946 23.797 -27.367 1.00 51.38 84 ALA A C 1
ATOM 664 O O . ALA A 1 84 ? 24.885 23.970 -28.146 1.00 51.38 84 ALA A O 1
ATOM 665 N N . ARG A 1 85 ? 23.521 24.794 -26.575 1.00 51.41 85 ARG A N 1
ATOM 666 C CA . ARG A 1 85 ? 23.975 26.191 -26.743 1.00 51.41 85 ARG A CA 1
ATOM 667 C C . ARG A 1 85 ? 24.929 26.751 -25.693 1.00 51.41 85 ARG A C 1
ATOM 669 O O . ARG A 1 85 ? 25.341 27.897 -25.843 1.00 51.41 85 ARG A O 1
ATOM 676 N N . SER A 1 86 ? 25.357 25.980 -24.693 1.00 47.28 86 SER A N 1
ATOM 677 C CA . SER A 1 86 ? 26.191 26.528 -23.610 1.00 47.28 86 SER A CA 1
ATOM 678 C C . SER A 1 86 ? 27.473 25.730 -23.346 1.00 47.28 86 SER A C 1
ATOM 680 O O . SER A 1 86 ? 27.746 25.301 -22.232 1.00 47.28 86 SER A O 1
ATOM 682 N N . ARG A 1 87 ? 28.291 25.508 -24.387 1.00 42.38 87 ARG A N 1
ATOM 683 C CA . ARG A 1 87 ? 29.689 25.033 -24.244 1.00 42.38 87 ARG A CA 1
ATOM 684 C C . ARG A 1 87 ? 30.666 25.715 -25.204 1.00 42.38 87 ARG A C 1
ATOM 686 O O . ARG A 1 87 ? 31.581 25.098 -25.737 1.00 42.38 87 ARG A O 1
ATOM 693 N N . SER A 1 88 ? 30.508 27.013 -25.426 1.00 47.62 88 SER A N 1
ATOM 694 C CA . SER A 1 88 ? 31.596 27.836 -25.958 1.00 47.62 88 SER A CA 1
ATOM 695 C C . SER A 1 88 ? 31.624 29.146 -25.211 1.00 47.62 88 SER A C 1
ATOM 697 O O . SER A 1 88 ? 30.869 30.050 -25.534 1.00 47.62 88 SER A O 1
ATOM 699 N N . ASN A 1 89 ? 32.448 29.206 -24.167 1.00 45.38 89 ASN A N 1
ATOM 700 C CA . ASN A 1 89 ? 33.457 30.251 -24.007 1.00 45.38 89 ASN A CA 1
ATOM 701 C C . ASN A 1 89 ? 34.045 30.184 -22.592 1.00 45.38 89 ASN A C 1
ATOM 703 O O . ASN A 1 89 ? 33.734 31.003 -21.733 1.00 45.38 89 ASN A O 1
ATOM 707 N N . SER A 1 90 ? 34.884 29.186 -22.324 1.00 46.22 90 SER A N 1
ATOM 708 C CA . SER A 1 90 ? 35.898 29.337 -21.286 1.00 46.22 90 SER A CA 1
ATOM 709 C C . SER A 1 90 ? 37.032 28.351 -21.529 1.00 46.22 90 SER A C 1
ATOM 711 O O . SER A 1 90 ? 36.791 27.216 -21.924 1.00 46.22 90 SER A O 1
ATOM 713 N N . LEU A 1 91 ? 38.250 28.813 -21.256 1.00 42.78 91 LEU A N 1
ATOM 714 C CA . LEU A 1 91 ? 39.564 28.212 -21.506 1.00 42.78 91 LEU A CA 1
ATOM 715 C C . LEU A 1 91 ? 40.162 28.431 -22.906 1.00 42.78 91 LEU A C 1
ATOM 717 O O . LEU A 1 91 ? 40.217 27.519 -23.729 1.00 42.78 91 LEU A O 1
ATOM 721 N N . ARG A 1 92 ? 40.829 29.583 -23.076 1.00 40.94 92 ARG A N 1
ATOM 722 C CA . ARG A 1 92 ? 42.305 29.571 -23.099 1.00 40.94 92 ARG A CA 1
ATOM 723 C C . ARG A 1 92 ? 42.905 30.967 -22.870 1.00 40.94 92 ARG A C 1
ATOM 725 O O . ARG A 1 92 ? 42.868 31.820 -23.742 1.00 40.94 92 ARG A O 1
ATOM 732 N N . VAL A 1 93 ? 43.534 31.158 -21.717 1.00 47.00 93 VAL A N 1
ATOM 733 C CA . VAL A 1 93 ? 44.798 31.910 -21.626 1.00 47.00 93 VAL A CA 1
ATOM 734 C C . VAL A 1 93 ? 45.860 30.880 -21.248 1.00 47.00 93 VAL A C 1
ATOM 736 O O . VAL A 1 93 ? 45.570 30.006 -20.427 1.00 47.00 93 VAL A O 1
ATOM 739 N N . PRO A 1 94 ? 47.025 30.884 -21.918 1.00 41.69 94 PRO A N 1
ATOM 740 C CA . PRO A 1 94 ? 48.148 31.668 -21.394 1.00 41.69 94 PRO A CA 1
ATOM 741 C C . PRO A 1 94 ? 49.002 32.414 -22.453 1.00 41.69 94 PRO A C 1
ATOM 743 O O . PRO A 1 94 ? 49.020 32.075 -23.630 1.00 41.69 94 PRO A O 1
ATOM 746 N N . GLN A 1 95 ? 49.700 33.443 -21.958 1.00 45.06 95 GLN A N 1
ATOM 747 C CA . GLN A 1 95 ? 50.761 34.315 -22.525 1.00 45.06 95 GLN A CA 1
ATOM 748 C C . G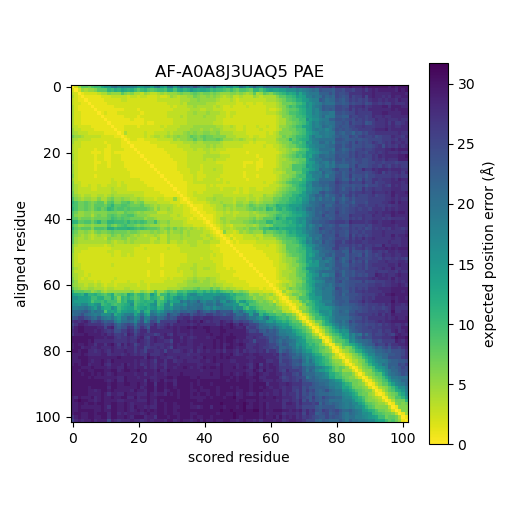LN A 1 95 ? 52.019 33.529 -23.029 1.00 45.06 95 GLN A C 1
ATOM 750 O O . GLN A 1 95 ? 52.062 32.329 -22.753 1.00 45.06 95 GLN A O 1
ATOM 755 N N . PRO A 1 96 ? 53.151 34.124 -23.522 1.00 53.50 96 PRO A N 1
ATOM 756 C CA . PRO A 1 96 ? 53.445 35.384 -24.260 1.00 53.50 96 PRO A CA 1
ATOM 757 C C . PRO A 1 96 ? 54.470 35.245 -25.452 1.00 53.50 96 PRO A C 1
ATOM 759 O O . PRO A 1 96 ? 55.000 34.174 -25.720 1.00 53.50 96 PRO A O 1
ATOM 762 N N . LEU A 1 97 ? 54.808 36.394 -26.082 1.00 45.88 97 LEU A N 1
ATOM 763 C CA . LEU A 1 97 ? 56.086 36.808 -26.736 1.00 45.88 97 LEU A CA 1
ATOM 764 C C . LEU A 1 97 ? 56.688 35.971 -27.889 1.00 45.88 97 LEU A C 1
ATOM 766 O O . LEU A 1 97 ? 57.350 34.976 -27.618 1.00 45.88 97 LEU A O 1
ATOM 770 N N . HIS A 1 98 ? 56.642 36.488 -29.136 1.00 45.59 98 HIS A N 1
ATOM 771 C CA . HIS A 1 98 ? 57.807 36.914 -29.959 1.00 45.59 98 HIS A CA 1
ATOM 772 C C . HIS A 1 98 ? 57.481 37.065 -31.471 1.00 45.59 98 HIS A C 1
ATOM 774 O O . HIS A 1 98 ? 56.820 36.200 -32.031 1.00 45.59 98 HIS A O 1
ATOM 780 N N . LYS A 1 99 ? 58.095 38.081 -32.124 1.00 45.81 99 LYS A N 1
ATOM 781 C CA . LYS A 1 99 ? 58.358 38.229 -33.587 1.00 45.81 99 LYS A CA 1
ATOM 782 C C . LYS A 1 99 ? 57.129 38.534 -34.480 1.00 45.81 99 LYS A C 1
ATOM 784 O O . LYS A 1 99 ? 56.075 37.971 -34.270 1.00 45.81 99 LYS A O 1
ATOM 789 N N . ILE A 1 100 ? 57.147 39.378 -35.514 1.00 42.25 100 ILE A N 1
ATOM 790 C CA . ILE A 1 100 ? 58.174 40.112 -36.270 1.00 42.25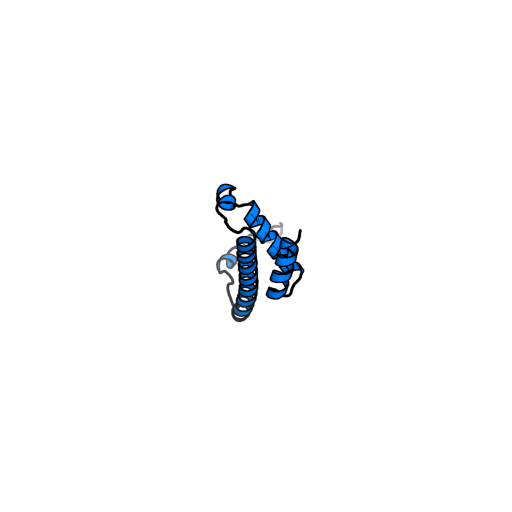 100 ILE A CA 1
ATOM 791 C C . ILE A 1 100 ? 57.418 41.190 -37.091 1.00 42.25 100 ILE A C 1
ATOM 793 O O . ILE A 1 100 ? 56.277 40.969 -37.492 1.00 42.25 100 ILE A O 1
ATOM 797 N N . LEU A 1 101 ? 58.070 42.339 -37.294 1.00 39.31 101 LEU A N 1
ATOM 798 C CA . LEU A 1 101 ? 57.718 43.443 -38.205 1.00 39.31 101 LEU A CA 1
ATOM 799 C C . LEU A 1 101 ? 57.552 42.952 -39.669 1.00 39.31 101 LEU A C 1
ATOM 801 O O . LEU A 1 101 ? 58.081 41.894 -40.011 1.00 39.31 101 LEU A O 1
ATOM 805 N N . PRO A 1 102 ? 56.893 43.702 -40.562 1.00 46.19 102 PRO A N 1
ATOM 806 C CA . PRO A 1 102 ? 57.612 44.778 -41.261 1.00 46.19 102 PRO A CA 1
ATOM 807 C C . PRO A 1 102 ? 56.875 46.124 -41.300 1.00 46.19 102 PRO A C 1
ATOM 809 O O . PRO A 1 102 ? 55.625 46.135 -41.246 1.00 46.19 102 PRO A O 1
#

Secondary structure (DSSP, 8-state):
-HHHHHHHHHHHHHHS-HHHHHHHHHHHHHHHHTS-HHHHHT-S-HHHHHHHHHHHHHHHHHHHHHHHHHHTTT-S----TTGGGS--S-------------